Protein AF-A0A932GGL1-F1 (afdb_monomer_lite)

Sequence (163 aa):
GKYHYDGHRNCK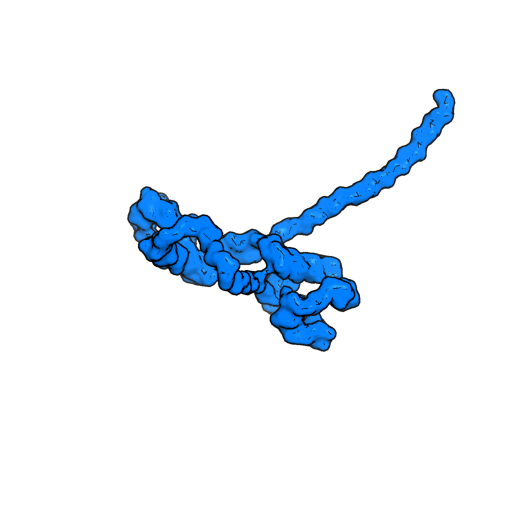VVWSPQETKRHQAICPVCGRRITVGVMHRVDDLADREVGYRPARAIPARHLVPLEEILADALEAGPGTKTVDREYQRLTSLLGPELQILLDIDEAELKKVAPQKIWQRILQVRREEVEVAPGYDGVYGKISLSPFKTEPQPQALAGQLDLL

Structure (mmCIF, N/CA/C/O backbone):
data_AF-A0A932GGL1-F1
#
_entry.id   AF-A0A932GGL1-F1
#
loop_
_atom_site.group_PDB
_atom_site.id
_atom_site.type_symbol
_atom_site.label_atom_id
_atom_site.label_alt_id
_atom_site.label_comp_id
_atom_site.label_asym_id
_atom_site.label_entity_id
_atom_site.label_seq_id
_atom_site.pdbx_PDB_ins_code
_atom_site.Cartn_x
_atom_site.Cartn_y
_atom_site.Cartn_z
_atom_site.occupancy
_atom_site.B_iso_or_equiv
_atom_site.auth_seq_id
_atom_site.auth_comp_id
_atom_site.auth_asym_id
_atom_site.auth_atom_id
_atom_site.pdbx_PDB_model_num
ATOM 1 N N . GLY A 1 1 ? -0.271 -1.100 -7.714 1.00 85.50 1 GLY A N 1
ATOM 2 C CA . GLY A 1 1 ? -0.995 -1.810 -8.799 1.00 85.50 1 GLY A CA 1
ATOM 3 C C . GLY A 1 1 ? -0.254 -3.074 -9.220 1.00 85.50 1 GLY A C 1
ATOM 4 O O . GLY A 1 1 ? 0.908 -3.196 -8.865 1.00 85.50 1 GLY A O 1
ATOM 5 N N . LYS A 1 2 ? -0.905 -3.994 -9.955 1.00 91.69 2 LYS A N 1
ATOM 6 C CA . LYS A 1 2 ? -0.343 -5.310 -10.360 1.00 91.69 2 LYS A CA 1
ATOM 7 C C . LYS A 1 2 ? 0.769 -5.266 -11.417 1.00 91.69 2 LYS A C 1
ATOM 9 O O . LYS A 1 2 ? 1.525 -6.215 -11.550 1.00 91.69 2 LYS A O 1
ATOM 14 N N . TYR A 1 3 ? 0.817 -4.197 -12.202 1.00 95.25 3 TYR A N 1
ATOM 15 C CA . TYR A 1 3 ? 1.772 -4.008 -13.297 1.00 95.25 3 TYR A CA 1
ATOM 16 C C . TYR A 1 3 ? 2.439 -2.642 -13.145 1.00 95.25 3 TYR A C 1
ATOM 18 O O . TYR A 1 3 ? 2.468 -1.858 -14.084 1.00 95.25 3 TYR A O 1
ATOM 26 N N . HIS A 1 4 ? 2.843 -2.280 -11.925 1.00 95.62 4 HIS A N 1
ATOM 27 C CA . HIS A 1 4 ? 3.451 -0.974 -11.697 1.00 95.62 4 HIS A CA 1
ATOM 28 C C . HIS A 1 4 ? 4.886 -0.965 -12.224 1.00 95.62 4 HIS A C 1
ATOM 30 O O . HIS A 1 4 ? 5.203 -0.154 -13.088 1.00 95.62 4 HIS A O 1
ATOM 36 N N . TYR A 1 5 ? 5.704 -1.896 -11.736 1.00 96.81 5 TYR A N 1
ATOM 37 C CA . TYR A 1 5 ? 7.083 -2.102 -12.171 1.00 96.81 5 TYR A CA 1
ATOM 38 C C . TYR A 1 5 ? 7.172 -3.230 -13.192 1.00 96.81 5 TYR A C 1
ATOM 40 O O . TYR A 1 5 ? 6.230 -4.015 -13.365 1.00 96.81 5 TYR A O 1
ATOM 48 N N . ASP A 1 6 ? 8.325 -3.302 -13.846 1.00 97.25 6 ASP A N 1
ATOM 49 C CA . ASP A 1 6 ? 8.656 -4.408 -14.725 1.00 97.25 6 ASP A CA 1
ATOM 50 C C . ASP A 1 6 ? 8.947 -5.643 -13.887 1.00 97.25 6 ASP A C 1
ATOM 52 O O . ASP A 1 6 ? 9.517 -5.564 -12.794 1.00 97.25 6 ASP A O 1
ATOM 56 N N . GLY A 1 7 ? 8.594 -6.813 -14.399 1.00 96.06 7 GLY A N 1
ATOM 57 C CA . GLY A 1 7 ? 9.032 -8.021 -13.732 1.00 96.06 7 GLY A CA 1
ATOM 58 C C . GLY A 1 7 ? 8.636 -9.320 -14.396 1.00 96.06 7 GLY A C 1
ATOM 59 O O . GLY A 1 7 ? 8.029 -9.368 -15.464 1.00 96.06 7 GLY A O 1
ATOM 60 N N . HIS A 1 8 ? 9.033 -10.397 -13.733 1.00 96.56 8 HIS A N 1
ATOM 61 C CA . HIS A 1 8 ? 8.730 -11.757 -14.136 1.00 96.56 8 HIS A CA 1
ATOM 62 C C . HIS A 1 8 ? 8.332 -12.562 -12.901 1.00 96.56 8 HIS A C 1
ATOM 64 O O . HIS A 1 8 ? 9.181 -12.988 -12.111 1.00 96.56 8 HIS A O 1
ATOM 70 N N . ARG A 1 9 ? 7.022 -12.767 -12.728 1.00 96.06 9 ARG A N 1
ATOM 71 C CA . ARG A 1 9 ? 6.399 -13.356 -11.531 1.00 96.06 9 ARG A CA 1
ATOM 72 C C . ARG A 1 9 ? 6.975 -14.717 -11.170 1.00 96.06 9 ARG A C 1
ATOM 74 O O . ARG A 1 9 ? 7.209 -14.997 -9.999 1.00 96.06 9 ARG A O 1
ATOM 81 N N . ASN A 1 10 ? 7.246 -15.549 -12.175 1.00 95.81 10 ASN A N 1
ATOM 82 C CA . ASN A 1 10 ? 7.697 -16.925 -11.970 1.00 95.81 10 ASN A CA 1
ATOM 83 C C . ASN A 1 10 ? 9.131 -16.972 -11.431 1.00 95.81 10 ASN A C 1
ATOM 85 O O . ASN A 1 10 ? 9.472 -17.874 -10.674 1.00 95.81 10 ASN A O 1
ATOM 89 N N . CYS A 1 11 ? 9.953 -15.982 -11.788 1.00 96.25 11 CYS A N 1
ATOM 90 C CA . CYS A 1 11 ? 11.335 -15.861 -11.326 1.00 96.25 11 CYS A CA 1
ATOM 91 C C . CYS A 1 11 ? 11.504 -14.867 -10.172 1.00 96.25 11 CYS A C 1
ATOM 93 O O . CYS A 1 11 ? 12.624 -14.691 -9.704 1.00 96.25 11 CYS A O 1
ATOM 95 N N . LYS A 1 12 ? 10.420 -14.217 -9.725 1.00 94.88 12 LYS A N 1
ATOM 96 C CA . LYS A 1 12 ? 10.419 -13.179 -8.680 1.00 94.88 12 LYS A CA 1
ATOM 97 C C . LYS A 1 12 ? 11.387 -12.020 -8.961 1.00 94.88 12 LYS A C 1
ATOM 99 O O . LYS A 1 12 ? 11.944 -11.435 -8.038 1.00 94.88 12 LYS A O 1
ATOM 104 N N . VAL A 1 13 ? 11.586 -11.699 -10.238 1.00 95.50 13 VAL A N 1
ATOM 105 C CA . VAL A 1 13 ? 12.417 -10.565 -10.665 1.00 95.50 13 VAL A CA 1
ATOM 106 C C . VAL A 1 13 ? 11.529 -9.336 -10.769 1.00 95.50 13 VAL A C 1
ATOM 108 O O . VAL A 1 13 ? 10.497 -9.394 -11.438 1.00 95.50 13 VAL A O 1
ATOM 111 N N . VAL A 1 14 ? 11.944 -8.251 -10.122 1.00 96.25 14 VAL A N 1
ATOM 112 C CA . VAL A 1 14 ? 11.271 -6.949 -10.143 1.00 96.25 14 VAL A CA 1
ATOM 113 C C . VAL A 1 14 ? 12.311 -5.901 -10.464 1.00 96.25 14 VAL A C 1
ATOM 115 O O . VAL A 1 14 ? 13.329 -5.840 -9.778 1.00 96.25 14 VAL A O 1
ATOM 118 N N . TRP A 1 15 ? 12.053 -5.097 -11.485 1.00 96.44 15 TRP A N 1
ATOM 119 C CA . TRP A 1 15 ? 12.986 -4.097 -11.977 1.00 96.44 15 TRP A CA 1
ATOM 120 C C . TRP A 1 15 ? 12.295 -2.761 -12.208 1.00 96.44 15 TRP A C 1
ATOM 122 O O . TRP A 1 15 ? 11.137 -2.672 -12.626 1.00 96.44 15 TRP A O 1
ATOM 132 N N . SER A 1 16 ? 13.045 -1.704 -11.935 1.00 94.88 16 SER A N 1
ATOM 133 C CA . SER A 1 16 ? 12.772 -0.383 -12.473 1.00 94.88 16 SER A CA 1
ATOM 134 C C . SER A 1 16 ? 12.908 -0.390 -14.005 1.00 94.88 16 SER A C 1
ATOM 136 O O . SER A 1 16 ? 13.634 -1.221 -14.564 1.00 94.88 16 SER A O 1
ATOM 138 N N . PRO A 1 17 ? 12.289 0.575 -14.705 1.00 94.38 17 PRO A N 1
ATOM 139 C CA . PRO A 1 17 ? 12.432 0.703 -16.157 1.00 94.38 17 PRO A CA 1
ATOM 140 C C . PRO A 1 17 ? 13.889 0.762 -16.626 1.00 94.38 17 PRO A C 1
ATOM 142 O O . PRO A 1 17 ? 14.269 0.149 -17.625 1.00 94.38 17 PRO A O 1
ATOM 145 N N . GLN A 1 18 ? 14.729 1.465 -15.866 1.00 93.81 18 GLN A N 1
ATOM 146 C CA . GLN A 1 18 ? 16.149 1.626 -16.162 1.00 93.81 18 GLN A CA 1
ATOM 147 C C . GLN A 1 18 ? 16.911 0.303 -16.047 1.00 93.81 18 GLN A C 1
ATOM 149 O O . GLN A 1 18 ? 17.756 0.007 -16.891 1.00 93.81 18 GLN A O 1
ATOM 154 N N . GLU A 1 19 ? 16.605 -0.515 -15.038 1.00 95.44 19 GLU A N 1
ATOM 155 C CA . GLU A 1 19 ? 17.185 -1.854 -14.894 1.00 95.44 19 GLU A CA 1
ATOM 156 C C . GLU A 1 19 ? 16.766 -2.757 -16.054 1.00 95.44 19 GLU A C 1
ATOM 158 O O . GLU A 1 19 ? 17.621 -3.379 -16.685 1.00 95.44 19 GLU A O 1
ATOM 163 N N . THR A 1 20 ? 15.488 -2.751 -16.433 1.00 95.81 20 THR A N 1
ATOM 164 C CA . THR A 1 20 ? 15.007 -3.507 -17.597 1.00 95.81 20 THR A CA 1
ATOM 165 C C . THR A 1 20 ? 15.738 -3.114 -18.876 1.00 95.81 20 THR A C 1
ATOM 167 O O . THR A 1 20 ? 16.160 -3.994 -19.628 1.00 95.81 20 THR A O 1
ATOM 170 N N . LYS A 1 21 ? 15.962 -1.815 -19.111 1.00 94.12 21 LYS A N 1
ATOM 171 C CA . LYS A 1 21 ? 16.735 -1.318 -20.263 1.00 94.12 21 LYS A CA 1
ATOM 172 C C . LYS A 1 21 ? 18.190 -1.799 -20.223 1.00 94.12 21 LYS A C 1
ATOM 174 O O . LYS A 1 21 ? 18.691 -2.289 -21.234 1.00 94.12 21 LYS A O 1
ATOM 179 N N . ARG A 1 22 ? 18.847 -1.742 -19.057 1.00 95.88 22 ARG A N 1
ATOM 180 C CA . ARG A 1 22 ? 20.228 -2.239 -18.861 1.00 95.88 22 ARG A CA 1
ATOM 181 C C . ARG A 1 22 ? 20.359 -3.735 -19.140 1.00 95.88 22 ARG A C 1
ATOM 183 O O . ARG A 1 22 ? 21.359 -4.165 -19.701 1.00 95.88 22 ARG A O 1
ATOM 190 N N . HIS A 1 23 ? 19.339 -4.512 -18.794 1.00 94.12 23 HIS A N 1
ATOM 191 C CA . HIS A 1 23 ? 19.294 -5.958 -19.004 1.00 94.12 23 HIS A CA 1
ATOM 192 C C . HIS A 1 23 ? 18.597 -6.373 -20.312 1.00 94.12 23 HIS A C 1
ATOM 194 O O . HIS A 1 23 ? 18.260 -7.544 -20.484 1.00 94.12 23 HIS A O 1
ATOM 200 N N . GLN A 1 24 ? 18.363 -5.432 -21.239 1.00 94.81 24 GLN A N 1
ATOM 201 C CA . GLN A 1 24 ? 17.738 -5.679 -22.548 1.00 94.81 2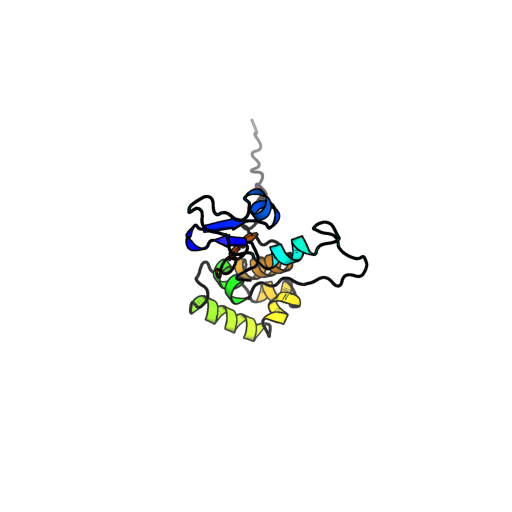4 GLN A CA 1
ATOM 202 C C . GLN A 1 24 ? 16.384 -6.412 -22.458 1.00 94.81 24 GLN A C 1
ATOM 204 O O . GLN A 1 24 ? 16.009 -7.180 -23.344 1.00 94.81 24 GLN A O 1
ATOM 209 N N . ALA A 1 25 ? 15.650 -6.183 -21.366 1.00 94.00 25 ALA A N 1
ATOM 210 C CA . ALA A 1 25 ? 14.397 -6.845 -21.019 1.00 94.00 25 ALA A CA 1
ATOM 211 C C . ALA A 1 25 ? 14.473 -8.383 -20.934 1.00 94.00 25 ALA A C 1
ATOM 213 O O . ALA A 1 25 ? 13.446 -9.052 -21.065 1.00 94.00 25 ALA A O 1
ATOM 214 N N . ILE A 1 26 ? 15.655 -8.958 -20.693 1.00 97.25 26 ILE A N 1
ATOM 215 C CA . ILE A 1 26 ? 15.852 -10.403 -20.539 1.00 97.25 26 ILE A CA 1
ATOM 216 C C . ILE A 1 26 ? 15.984 -10.767 -19.060 1.00 97.25 26 ILE A C 1
ATOM 218 O O . ILE A 1 26 ? 16.838 -10.256 -18.340 1.00 97.25 26 ILE A O 1
ATOM 222 N N . CYS A 1 27 ? 15.142 -11.692 -18.601 1.00 96.31 27 CYS A N 1
ATOM 223 C CA . CYS A 1 27 ? 15.180 -12.203 -17.239 1.00 96.31 27 CYS A CA 1
ATOM 224 C C . CYS A 1 27 ? 16.478 -13.000 -17.000 1.00 96.31 27 CYS A C 1
ATOM 226 O O . CYS A 1 27 ? 16.721 -13.975 -17.717 1.00 96.31 27 CYS A O 1
ATOM 228 N N . PRO A 1 28 ? 17.263 -12.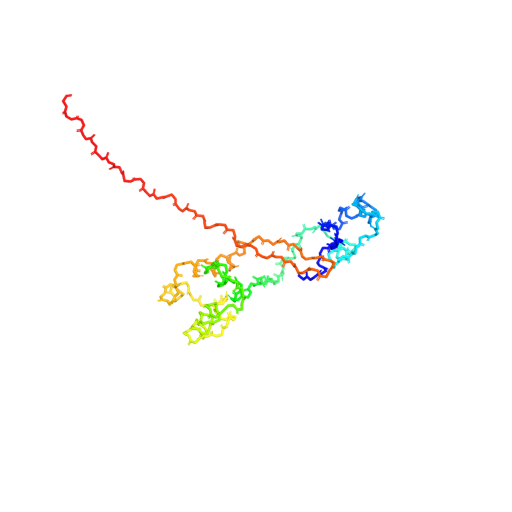690 -15.952 1.00 95.44 28 PRO A N 1
ATOM 229 C CA . PRO A 1 28 ? 18.561 -13.323 -15.716 1.00 95.44 28 PRO A CA 1
ATOM 230 C C . PRO A 1 28 ? 18.428 -14.763 -15.205 1.00 95.44 28 PRO A C 1
ATOM 232 O O . PRO A 1 28 ? 19.383 -15.526 -15.254 1.00 95.44 28 PRO A O 1
ATOM 235 N N . VAL A 1 29 ? 17.242 -15.143 -14.717 1.00 97.00 29 VAL A N 1
ATOM 236 C CA . VAL A 1 29 ? 16.978 -16.472 -14.146 1.00 97.00 29 VAL A CA 1
ATOM 237 C C . VAL A 1 29 ? 16.593 -17.491 -15.220 1.00 97.00 29 VAL A C 1
ATOM 239 O O . VAL A 1 29 ? 16.949 -18.658 -15.114 1.00 97.00 29 VAL A O 1
ATOM 242 N N . CYS A 1 30 ? 15.841 -17.081 -16.247 1.00 96.75 30 CYS A N 1
ATOM 243 C CA . CYS A 1 30 ? 15.260 -18.017 -17.222 1.00 96.75 30 CYS A CA 1
ATOM 244 C C . CYS A 1 30 ? 15.458 -17.633 -18.695 1.00 96.75 30 CYS A C 1
ATOM 246 O O . CYS A 1 30 ? 14.994 -18.362 -19.570 1.00 96.75 30 CYS A O 1
ATOM 248 N N . GLY A 1 31 ? 16.062 -16.477 -18.989 1.00 95.88 31 GLY A N 1
ATOM 249 C CA . GLY A 1 31 ? 16.305 -15.993 -20.352 1.00 95.88 31 GLY A CA 1
ATOM 250 C C . GLY A 1 31 ? 15.064 -15.522 -21.121 1.00 95.88 31 GLY A C 1
ATOM 251 O O . GLY A 1 31 ? 15.180 -15.086 -22.263 1.00 95.88 31 GLY A O 1
ATOM 252 N N . ARG A 1 32 ? 13.864 -15.591 -20.531 1.00 96.31 32 AR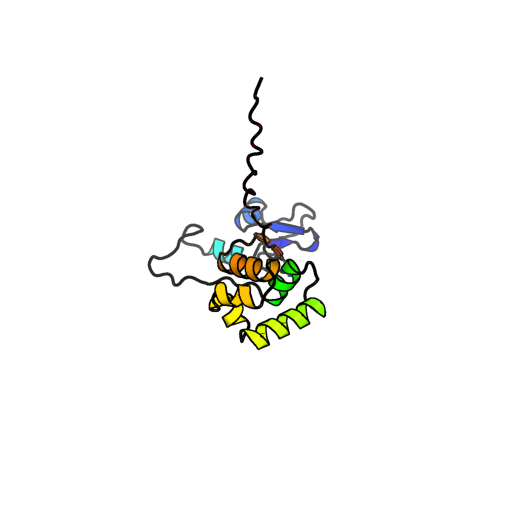G A N 1
ATOM 253 C CA . ARG A 1 32 ? 12.632 -15.082 -21.156 1.00 96.31 32 ARG A CA 1
ATOM 254 C C . ARG A 1 32 ? 12.532 -13.567 -21.023 1.00 96.31 32 ARG A C 1
ATOM 256 O O . ARG A 1 32 ? 13.141 -12.974 -20.133 1.00 96.31 32 ARG A O 1
ATOM 263 N N . ARG A 1 33 ? 11.724 -12.950 -21.887 1.00 96.38 33 ARG A N 1
ATOM 264 C CA . ARG A 1 33 ? 11.430 -11.518 -21.794 1.00 96.38 33 ARG A CA 1
ATOM 265 C C . ARG A 1 33 ? 10.660 -11.188 -20.518 1.00 96.38 33 ARG A C 1
ATOM 267 O O . ARG A 1 33 ? 9.803 -11.959 -20.092 1.00 96.38 33 ARG A O 1
ATOM 274 N N . ILE A 1 34 ? 10.970 -10.034 -19.945 1.00 96.31 34 ILE A N 1
ATOM 275 C CA . ILE A 1 34 ? 10.267 -9.460 -18.799 1.00 96.31 34 ILE A CA 1
ATOM 276 C C . ILE A 1 34 ? 8.979 -8.768 -19.247 1.00 96.31 34 ILE A C 1
ATOM 278 O O . ILE A 1 34 ? 8.929 -8.153 -20.313 1.00 96.31 34 ILE A O 1
ATOM 282 N N . THR A 1 35 ? 7.943 -8.857 -18.414 1.00 96.31 35 THR A N 1
ATOM 283 C CA . THR A 1 35 ? 6.707 -8.096 -18.592 1.00 96.31 35 THR A CA 1
ATOM 284 C C . THR A 1 35 ? 6.967 -6.645 -18.205 1.00 96.31 35 THR A C 1
ATOM 286 O O . THR A 1 35 ? 7.315 -6.366 -17.057 1.00 96.31 35 THR A O 1
ATOM 289 N N . VAL A 1 36 ? 6.784 -5.726 -19.154 1.00 95.94 36 VAL A N 1
ATOM 290 C CA . VAL A 1 36 ? 6.905 -4.284 -18.902 1.00 95.94 36 VAL A CA 1
ATOM 291 C C . VAL A 1 36 ? 5.675 -3.753 -18.161 1.00 95.94 36 VAL A C 1
ATOM 293 O O . VAL A 1 36 ? 4.535 -4.091 -18.486 1.00 95.94 36 VAL A O 1
ATOM 296 N N . GLY A 1 37 ? 5.912 -2.942 -17.138 1.00 95.94 37 GLY A N 1
ATOM 297 C CA . GLY A 1 37 ? 4.907 -2.301 -16.307 1.00 95.94 37 GLY A CA 1
ATOM 298 C C . GLY A 1 37 ? 4.566 -0.883 -16.766 1.00 95.94 37 GLY A C 1
ATOM 299 O O . GLY A 1 37 ? 5.165 -0.309 -17.675 1.00 95.94 37 GLY A O 1
ATOM 300 N N . VAL A 1 38 ? 3.595 -0.282 -16.084 1.00 96.75 38 VAL A N 1
ATOM 301 C CA . VAL A 1 38 ? 3.134 1.092 -16.322 1.00 96.75 38 VAL A CA 1
ATOM 302 C C . VAL A 1 38 ? 4.272 2.094 -16.141 1.00 96.75 38 VAL A C 1
ATOM 304 O O . VAL A 1 38 ? 4.389 3.022 -16.938 1.00 96.75 38 VAL A O 1
ATOM 307 N N . MET A 1 39 ? 5.137 1.897 -15.139 1.00 95.12 39 MET A N 1
ATOM 308 C CA . MET A 1 39 ? 6.258 2.802 -14.884 1.00 95.12 39 MET A CA 1
ATOM 309 C C . MET A 1 39 ? 7.253 2.830 -16.052 1.00 95.12 39 MET A C 1
ATOM 311 O O . MET A 1 39 ? 7.843 3.873 -16.305 1.00 95.12 39 MET A O 1
ATOM 315 N N . HIS A 1 40 ? 7.385 1.741 -16.821 1.00 95.88 40 HIS A N 1
ATOM 316 C CA . HIS A 1 40 ? 8.228 1.718 -18.021 1.00 95.88 40 HIS A CA 1
ATOM 317 C C . HIS A 1 40 ? 7.715 2.671 -19.085 1.00 95.88 40 HIS A C 1
ATOM 319 O O . HIS A 1 40 ? 8.471 3.450 -19.655 1.00 95.88 40 HIS A O 1
ATOM 325 N N . ARG A 1 41 ? 6.398 2.660 -19.306 1.00 94.94 41 ARG A N 1
ATOM 326 C CA . ARG A 1 41 ? 5.779 3.561 -20.271 1.00 94.94 41 ARG A CA 1
ATOM 327 C C . ARG A 1 41 ? 5.874 5.020 -19.831 1.00 94.94 41 ARG A C 1
ATOM 329 O O . ARG A 1 41 ? 6.012 5.888 -20.684 1.00 94.94 41 ARG A O 1
ATOM 336 N N . VAL A 1 42 ? 5.790 5.285 -18.526 1.00 94.38 42 VAL A N 1
ATOM 337 C CA . VAL A 1 42 ? 6.014 6.627 -17.972 1.00 94.38 42 VAL A CA 1
ATOM 338 C C . VAL A 1 42 ? 7.457 7.066 -18.216 1.00 94.38 42 VAL A C 1
ATOM 340 O O . VAL A 1 42 ? 7.660 8.161 -18.718 1.00 94.38 42 VAL A O 1
ATOM 343 N N . ASP A 1 43 ? 8.435 6.207 -17.924 1.00 94.69 43 ASP A N 1
ATOM 344 C CA . ASP A 1 43 ? 9.863 6.480 -18.135 1.00 94.69 43 ASP A CA 1
ATOM 345 C C . ASP A 1 43 ? 10.196 6.741 -19.615 1.00 94.69 43 ASP A C 1
ATOM 347 O O . ASP A 1 43 ? 10.914 7.683 -19.922 1.00 94.69 43 ASP A O 1
ATOM 351 N N . ASP A 1 44 ? 9.608 5.984 -20.547 1.00 94.56 44 ASP A N 1
ATOM 352 C CA . ASP A 1 44 ? 9.783 6.196 -21.993 1.00 94.56 44 ASP A CA 1
ATOM 353 C C . ASP A 1 44 ? 9.230 7.533 -22.504 1.00 94.56 44 ASP A C 1
ATOM 355 O O . ASP A 1 44 ? 9.690 8.041 -23.525 1.00 94.56 44 ASP A O 1
ATOM 359 N N . LEU A 1 45 ? 8.197 8.064 -21.848 1.00 95.94 45 LEU A N 1
ATOM 360 C CA . LEU A 1 45 ? 7.515 9.297 -22.252 1.00 95.94 45 LEU A CA 1
ATOM 361 C C . LEU A 1 45 ? 7.958 10.519 -21.445 1.00 95.94 45 LEU A C 1
ATOM 363 O O . LEU A 1 45 ? 7.572 11.636 -21.788 1.00 95.94 45 LEU A O 1
ATOM 367 N N . ALA A 1 46 ? 8.705 10.317 -20.362 1.00 93.69 46 ALA A N 1
ATOM 368 C CA . ALA A 1 46 ? 9.102 11.384 -19.467 1.00 93.69 46 ALA A CA 1
ATOM 369 C C . ALA A 1 46 ? 10.058 12.354 -20.176 1.00 93.69 46 ALA A C 1
ATOM 371 O O . ALA A 1 46 ? 11.123 11.986 -20.661 1.00 93.69 46 ALA A O 1
ATOM 372 N N . ASP A 1 47 ? 9.677 13.624 -20.182 1.00 95.25 47 ASP A N 1
ATOM 373 C CA . ASP A 1 47 ? 10.460 14.770 -20.650 1.00 95.25 47 ASP A CA 1
ATOM 374 C C . ASP A 1 47 ? 11.149 15.514 -19.488 1.00 95.25 47 ASP A C 1
ATOM 376 O O . ASP A 1 47 ? 11.755 16.568 -19.678 1.00 95.25 47 ASP A O 1
ATOM 380 N N . ARG A 1 48 ? 11.016 14.994 -18.263 1.00 92.62 48 ARG A N 1
ATOM 381 C CA . ARG A 1 48 ? 11.484 15.599 -17.012 1.00 92.62 48 ARG A CA 1
ATOM 382 C C . ARG A 1 48 ? 12.069 14.531 -16.100 1.00 92.62 48 ARG A C 1
ATOM 384 O O . ARG A 1 48 ? 11.680 13.367 -16.166 1.00 92.62 48 ARG A O 1
ATOM 391 N N . GLU A 1 49 ? 12.971 14.946 -15.220 1.00 89.62 49 GLU A N 1
ATOM 392 C CA . GLU A 1 49 ? 13.590 14.042 -14.255 1.00 89.62 49 GLU A CA 1
ATOM 393 C C . GLU A 1 49 ? 12.585 13.494 -13.233 1.00 89.62 49 GLU A C 1
ATOM 395 O O . GLU A 1 49 ? 11.578 14.127 -12.886 1.00 89.62 49 GLU A O 1
ATOM 400 N N . VAL A 1 50 ? 12.894 12.304 -12.716 1.00 87.00 50 VAL A N 1
ATOM 401 C CA . VAL A 1 50 ? 12.125 11.666 -11.646 1.00 87.00 50 VAL A CA 1
ATOM 402 C C . VAL A 1 50 ? 12.081 12.594 -10.432 1.00 87.00 50 VAL A C 1
ATOM 404 O O . VAL A 1 50 ? 13.105 13.066 -9.952 1.00 87.00 50 VAL A O 1
ATOM 407 N N . GLY A 1 51 ? 10.874 12.841 -9.925 1.00 87.94 51 GLY A N 1
ATOM 408 C CA . GLY A 1 51 ? 10.652 13.713 -8.772 1.00 87.94 51 GLY A CA 1
ATOM 409 C C . GLY A 1 51 ? 10.337 15.168 -9.121 1.00 87.94 51 GLY A C 1
ATOM 410 O O . GLY A 1 51 ? 9.966 15.923 -8.221 1.00 87.94 51 GLY A O 1
ATOM 411 N N . TYR A 1 52 ? 10.389 15.566 -10.398 1.00 92.19 52 TYR A N 1
ATOM 412 C CA . TYR A 1 52 ? 9.927 16.892 -10.806 1.00 92.19 52 TYR A CA 1
ATOM 413 C C . TYR A 1 52 ? 8.458 17.114 -10.410 1.00 92.19 52 TYR A C 1
ATOM 415 O O . TYR A 1 52 ? 7.573 16.328 -10.758 1.00 92.19 52 TYR A O 1
ATOM 423 N N . ARG A 1 53 ? 8.182 18.223 -9.714 1.00 90.44 53 ARG A N 1
ATOM 424 C CA . ARG A 1 53 ? 6.827 18.648 -9.341 1.00 90.44 53 ARG A CA 1
ATOM 425 C C . ARG A 1 53 ? 6.576 20.088 -9.804 1.00 90.44 53 ARG A C 1
ATOM 427 O O . ARG A 1 53 ? 7.317 20.984 -9.403 1.00 90.44 53 ARG A O 1
ATOM 434 N N . PRO A 1 54 ? 5.531 20.341 -10.616 1.00 91.75 54 PRO A N 1
ATOM 435 C CA . PRO A 1 54 ? 5.124 21.698 -10.971 1.00 91.75 54 PRO A CA 1
ATOM 436 C C . PRO A 1 54 ? 4.778 22.544 -9.738 1.00 91.75 54 PRO A C 1
ATOM 438 O O . PRO A 1 54 ? 4.191 22.040 -8.783 1.00 91.75 54 PRO A O 1
ATOM 441 N N . ALA A 1 55 ? 5.030 23.856 -9.797 1.00 93.06 55 ALA A N 1
ATOM 442 C CA . ALA A 1 55 ? 4.788 24.777 -8.676 1.00 93.06 55 ALA A CA 1
ATOM 443 C C . ALA A 1 55 ? 3.325 24.829 -8.187 1.00 93.06 55 ALA A C 1
ATOM 445 O O . ALA A 1 55 ? 3.069 25.163 -7.036 1.00 93.06 55 ALA A O 1
ATOM 446 N N . ARG A 1 56 ? 2.358 24.510 -9.058 1.00 93.81 56 ARG A N 1
ATOM 447 C CA . ARG A 1 56 ? 0.916 24.489 -8.743 1.00 93.81 56 ARG A CA 1
ATOM 448 C C . ARG A 1 56 ? 0.330 23.075 -8.731 1.00 93.81 56 ARG A C 1
ATOM 450 O O . ARG A 1 56 ? -0.866 22.905 -8.955 1.00 93.81 56 ARG A O 1
ATOM 457 N N . ALA A 1 57 ? 1.165 22.055 -8.541 1.00 93.06 57 ALA A N 1
ATOM 458 C CA . ALA A 1 57 ? 0.689 20.683 -8.454 1.00 93.06 57 ALA A CA 1
ATOM 459 C C . ALA A 1 57 ? -0.208 20.510 -7.221 1.00 93.06 57 ALA A C 1
ATOM 461 O O . ALA A 1 57 ? 0.191 20.834 -6.103 1.00 93.06 57 ALA A O 1
ATOM 462 N N . ILE A 1 58 ? -1.410 19.975 -7.428 1.00 93.00 58 ILE A N 1
ATOM 463 C CA . ILE A 1 58 ? -2.281 19.552 -6.332 1.00 93.00 58 ILE A CA 1
ATOM 464 C C . ILE A 1 58 ? -1.702 18.239 -5.782 1.00 93.00 58 ILE A C 1
ATOM 466 O O . ILE A 1 58 ? -1.543 17.293 -6.561 1.00 93.00 58 ILE A O 1
ATOM 470 N N . PRO A 1 59 ? -1.355 18.151 -4.484 1.00 88.31 59 PRO A N 1
ATOM 471 C CA . PRO A 1 59 ? -0.800 16.928 -3.922 1.00 88.31 59 PRO A CA 1
ATOM 472 C C . PRO A 1 59 ? -1.797 15.772 -4.008 1.00 88.31 59 PRO A C 1
ATOM 474 O O . PRO A 1 59 ? -2.949 15.905 -3.596 1.00 88.31 59 PRO A O 1
ATOM 477 N N . ALA A 1 60 ? -1.335 14.621 -4.493 1.00 89.69 60 ALA A N 1
ATOM 478 C CA . ALA A 1 60 ? -2.063 13.373 -4.321 1.00 89.69 60 ALA A CA 1
ATOM 479 C C . ALA A 1 60 ? -1.946 12.904 -2.862 1.00 89.69 60 ALA A C 1
ATOM 481 O O . ALA A 1 60 ? -0.932 13.147 -2.206 1.00 89.69 60 ALA A O 1
ATOM 482 N N . ARG A 1 61 ? -2.983 12.232 -2.360 1.00 88.12 61 ARG A N 1
ATOM 483 C CA . ARG A 1 61 ? -2.955 11.527 -1.075 1.00 88.12 61 ARG A CA 1
ATOM 484 C C . ARG A 1 61 ? -2.853 10.034 -1.348 1.00 88.12 61 ARG A C 1
ATOM 486 O O . ARG A 1 61 ? -3.704 9.485 -2.047 1.00 88.12 61 ARG A O 1
ATOM 493 N N . HIS A 1 62 ? -1.833 9.386 -0.798 1.00 88.81 62 HIS A N 1
ATOM 494 C CA . HIS A 1 62 ? -1.689 7.937 -0.867 1.00 88.81 62 HIS A CA 1
ATOM 495 C C . HIS A 1 62 ? -2.305 7.317 0.382 1.00 88.81 62 HIS A C 1
ATOM 497 O O . HIS A 1 62 ? -1.889 7.617 1.497 1.00 88.81 62 HIS A O 1
ATOM 503 N N . LEU A 1 63 ? -3.315 6.473 0.190 1.00 90.94 63 LEU A N 1
ATOM 504 C CA . LEU A 1 63 ? -4.014 5.805 1.280 1.00 90.94 63 LEU A CA 1
ATOM 505 C C . LEU A 1 63 ? -3.775 4.301 1.235 1.00 90.94 63 LEU A C 1
ATOM 507 O O . LEU A 1 63 ? -3.627 3.703 0.167 1.00 90.94 63 LEU A O 1
ATOM 511 N N . VAL A 1 64 ? -3.779 3.710 2.422 1.00 91.69 64 VAL A N 1
ATOM 512 C CA . VAL A 1 64 ? -3.805 2.267 2.647 1.00 91.69 64 VAL A CA 1
ATOM 513 C C . VAL A 1 64 ? -5.197 1.941 3.189 1.00 91.69 64 VAL A C 1
ATOM 515 O O . VAL A 1 64 ? -5.649 2.676 4.070 1.00 91.69 64 VAL A O 1
ATOM 518 N N . PRO A 1 65 ? -5.885 0.897 2.689 1.00 92.88 65 PRO A N 1
ATOM 519 C CA . PRO A 1 65 ? -7.186 0.509 3.222 1.00 92.88 65 PRO A CA 1
ATOM 520 C C . PRO A 1 65 ? -7.127 0.315 4.736 1.00 92.88 65 PRO A C 1
ATOM 522 O O . PRO A 1 65 ? -6.176 -0.280 5.247 1.00 92.88 65 PRO A O 1
ATOM 525 N N . LEU A 1 66 ? -8.144 0.781 5.458 1.00 95.25 66 LEU A N 1
ATOM 526 C CA . LEU A 1 66 ? -8.194 0.668 6.917 1.00 95.25 66 LEU A CA 1
ATOM 527 C C . LEU A 1 66 ? -8.099 -0.797 7.363 1.00 95.25 66 LEU A C 1
ATOM 529 O O . LEU A 1 66 ? -7.455 -1.081 8.365 1.00 95.25 66 LEU A O 1
ATOM 533 N N . GLU A 1 67 ? -8.657 -1.730 6.593 1.00 94.56 67 GLU A N 1
ATOM 534 C CA . GLU A 1 67 ? -8.521 -3.169 6.838 1.00 94.56 67 GLU A CA 1
ATOM 535 C C . GLU A 1 67 ? -7.053 -3.633 6.895 1.00 94.56 67 GLU A C 1
ATOM 537 O O . GLU A 1 67 ? -6.680 -4.360 7.811 1.00 94.56 67 GLU A O 1
ATOM 542 N N . GLU A 1 68 ? -6.205 -3.176 5.970 1.00 92.38 68 GLU A N 1
ATOM 543 C CA . GLU A 1 68 ? -4.776 -3.525 5.926 1.00 92.38 68 GLU A CA 1
ATOM 544 C C . GLU A 1 68 ? -4.013 -2.895 7.102 1.00 92.38 68 GLU A C 1
ATOM 546 O O . GLU A 1 68 ? -3.149 -3.523 7.713 1.00 92.38 68 GLU A O 1
ATOM 551 N N . ILE A 1 69 ? -4.374 -1.661 7.474 1.00 94.12 69 ILE A N 1
ATOM 552 C CA . ILE A 1 69 ? -3.809 -0.968 8.642 1.00 94.12 69 ILE A CA 1
ATOM 553 C C . ILE A 1 69 ? -4.146 -1.723 9.931 1.00 94.12 69 ILE A C 1
ATOM 555 O O . ILE A 1 69 ? -3.293 -1.891 10.803 1.00 94.12 69 ILE A O 1
ATOM 559 N N . LEU A 1 70 ? -5.394 -2.176 10.059 1.00 95.00 70 LEU A N 1
ATOM 560 C CA . LEU A 1 70 ? -5.866 -2.941 11.208 1.00 95.00 70 LEU A CA 1
ATOM 561 C C . LEU A 1 70 ? -5.247 -4.335 11.254 1.00 95.00 70 LEU A C 1
ATOM 563 O O . LEU A 1 70 ? -4.868 -4.780 12.333 1.00 95.00 70 LEU A O 1
ATOM 567 N N . ALA A 1 71 ? -5.119 -5.004 10.110 1.00 93.31 71 ALA A N 1
ATOM 568 C CA . ALA A 1 71 ? -4.446 -6.292 9.995 1.00 93.31 71 ALA A CA 1
ATOM 569 C C . ALA A 1 71 ? -3.006 -6.213 10.524 1.00 93.31 71 ALA A C 1
ATOM 571 O O . ALA A 1 71 ? -2.628 -7.005 11.389 1.00 93.31 71 ALA A O 1
ATOM 572 N N . ASP A 1 72 ? -2.242 -5.200 10.107 1.00 91.81 72 ASP A N 1
ATOM 573 C CA . ASP A 1 72 ? -0.888 -4.972 10.621 1.00 91.81 72 ASP A CA 1
ATOM 574 C C . ASP A 1 72 ? -0.885 -4.625 12.120 1.00 91.81 72 ASP A C 1
ATOM 576 O O . ASP A 1 72 ? -0.171 -5.251 12.903 1.00 91.81 72 ASP A O 1
ATOM 580 N N . ALA A 1 73 ? -1.727 -3.682 12.556 1.00 92.75 73 ALA A N 1
ATOM 581 C CA . ALA A 1 73 ? -1.772 -3.240 13.952 1.00 92.75 73 ALA A CA 1
ATOM 582 C C . ALA A 1 73 ? -2.183 -4.350 14.937 1.00 92.75 73 ALA A C 1
ATOM 584 O O . ALA A 1 73 ? -1.772 -4.329 16.102 1.00 92.75 73 ALA A O 1
ATOM 585 N N . LEU A 1 74 ? -3.020 -5.286 14.488 1.00 93.00 74 LEU A N 1
ATOM 586 C CA . LEU A 1 74 ? -3.532 -6.411 15.271 1.00 93.00 74 LEU A CA 1
ATOM 587 C C . LEU A 1 74 ? -2.722 -7.697 15.073 1.00 93.00 74 LEU A C 1
ATOM 589 O O . LEU A 1 74 ? -3.067 -8.705 15.687 1.00 93.00 74 LEU A O 1
ATOM 593 N N . GLU A 1 75 ? -1.677 -7.669 14.240 1.00 91.81 75 GLU A N 1
ATOM 594 C CA . GLU A 1 75 ? -0.854 -8.836 13.892 1.00 91.81 75 GLU A CA 1
ATOM 595 C C . GLU A 1 75 ? -1.717 -10.014 13.389 1.00 91.81 75 GLU A C 1
ATOM 597 O O . GLU A 1 75 ? -1.497 -11.183 13.712 1.00 91.81 75 GLU A O 1
ATOM 602 N N . ALA A 1 76 ? -2.743 -9.689 12.599 1.00 92.31 76 ALA A N 1
ATOM 603 C CA . ALA A 1 76 ? -3.728 -10.616 12.058 1.00 92.31 76 ALA A CA 1
ATOM 604 C C . ALA A 1 76 ? -3.804 -10.499 10.529 1.00 92.31 76 ALA A C 1
ATOM 606 O O . ALA A 1 76 ? -3.382 -9.511 9.939 1.00 92.31 76 ALA A O 1
ATOM 607 N N . GLY A 1 77 ? -4.356 -11.512 9.860 1.00 87.00 77 GLY A N 1
ATOM 608 C CA . GLY A 1 77 ? -4.591 -11.424 8.417 1.00 87.00 77 GLY A CA 1
ATOM 609 C C . GLY A 1 77 ? -5.731 -10.448 8.075 1.00 87.00 77 GLY A C 1
ATOM 610 O O . GLY A 1 77 ? -6.709 -10.383 8.837 1.00 87.00 77 GLY A O 1
ATOM 611 N N . PRO A 1 78 ? -5.667 -9.751 6.922 1.00 86.94 78 PRO A N 1
ATOM 612 C CA . PRO A 1 78 ? -6.843 -9.079 6.372 1.00 86.94 78 PRO A CA 1
ATOM 613 C C . PRO A 1 78 ? -7.964 -10.111 6.146 1.00 86.94 78 PRO A C 1
ATOM 615 O O . PRO A 1 78 ? -7.701 -11.294 5.905 1.00 86.94 78 PRO A O 1
ATOM 618 N N . GLY A 1 79 ? -9.220 -9.702 6.308 1.00 88.75 79 GLY A N 1
ATOM 619 C CA . GLY A 1 79 ? -10.399 -10.567 6.220 1.00 88.75 79 GLY A CA 1
ATOM 620 C C . GLY A 1 79 ? -10.645 -11.475 7.430 1.00 88.75 79 GLY A C 1
ATOM 621 O O . GLY A 1 79 ? -11.592 -12.265 7.430 1.00 88.75 79 GLY A O 1
ATOM 622 N N . THR A 1 80 ? -9.821 -11.408 8.482 1.00 95.81 80 THR A N 1
ATOM 623 C CA . THR A 1 80 ? -10.112 -12.138 9.724 1.00 95.81 80 THR A CA 1
ATOM 624 C C . THR A 1 80 ? -11.281 -11.499 10.473 1.00 95.81 80 THR A C 1
ATOM 626 O O . THR A 1 80 ? -11.444 -10.282 10.476 1.00 95.81 80 THR A O 1
ATOM 629 N N . LYS A 1 81 ? -12.066 -12.308 11.203 1.00 96.75 81 LYS A N 1
ATOM 630 C CA . LYS A 1 81 ? -13.179 -11.805 12.037 1.00 96.75 81 LYS A CA 1
ATOM 631 C C . LYS A 1 81 ? -12.738 -10.745 13.050 1.00 96.75 81 LYS A C 1
ATOM 633 O O . LYS A 1 81 ? -13.529 -9.888 13.424 1.00 96.75 81 LYS A O 1
ATOM 638 N N . THR A 1 82 ? -11.495 -10.829 13.526 1.00 96.06 82 THR A N 1
ATOM 639 C CA . THR A 1 82 ? -10.926 -9.851 14.458 1.00 96.06 82 THR A CA 1
ATOM 640 C C . THR A 1 82 ? -10.762 -8.490 13.789 1.00 96.06 82 THR A C 1
ATOM 642 O O . THR A 1 82 ? -11.191 -7.493 14.366 1.00 96.06 82 THR A O 1
ATOM 645 N N . VAL A 1 83 ? -10.189 -8.461 12.581 1.00 96.75 83 VAL A N 1
ATOM 646 C CA . VAL A 1 83 ? -10.002 -7.237 11.794 1.00 96.75 83 VAL A CA 1
ATOM 647 C C . VAL A 1 83 ? -11.347 -6.668 11.358 1.00 96.75 83 VAL A C 1
ATOM 649 O O . VAL A 1 83 ? -11.592 -5.491 11.586 1.00 96.75 83 VAL A O 1
ATOM 652 N N . ASP A 1 84 ? -12.245 -7.500 10.824 1.00 97.50 84 ASP A N 1
ATOM 653 C CA . ASP A 1 84 ? -13.577 -7.063 10.389 1.00 97.50 84 ASP A CA 1
ATOM 654 C C . ASP A 1 84 ? -14.378 -6.452 11.548 1.00 97.50 84 ASP A C 1
ATOM 656 O O . ASP A 1 84 ? -14.898 -5.345 11.441 1.00 97.50 84 ASP A O 1
ATOM 660 N N . ARG A 1 85 ? -14.390 -7.098 12.720 1.00 97.44 85 ARG A N 1
ATOM 661 C CA . ARG A 1 85 ? -15.062 -6.546 13.905 1.00 97.44 85 ARG A CA 1
ATOM 662 C C . ARG A 1 85 ? -14.501 -5.182 14.304 1.00 97.44 85 ARG A C 1
ATOM 664 O O . ARG A 1 85 ? -15.272 -4.300 14.674 1.00 97.44 85 ARG A O 1
ATOM 671 N N . GLU A 1 86 ? -13.182 -5.015 14.264 1.00 97.62 86 GLU A N 1
ATOM 672 C CA . GLU A 1 86 ? -12.551 -3.742 14.615 1.00 97.62 86 GLU A CA 1
ATOM 673 C C . GLU A 1 86 ? -12.807 -2.666 13.554 1.00 97.62 86 GLU A C 1
ATOM 675 O O . GLU A 1 86 ? -13.100 -1.524 13.904 1.00 97.62 86 GLU A O 1
ATOM 680 N N . TYR A 1 87 ? -12.795 -3.041 12.273 1.00 98.06 87 TYR A N 1
ATOM 681 C CA . TYR A 1 87 ? -13.172 -2.177 11.161 1.00 98.06 87 TYR A CA 1
ATOM 682 C C . TYR A 1 87 ? -14.594 -1.644 11.350 1.00 98.06 87 TYR A C 1
ATOM 684 O O . TYR A 1 87 ? -14.788 -0.431 11.400 1.00 98.06 87 TYR A O 1
ATOM 692 N N . GLN A 1 88 ? -15.571 -2.535 11.557 1.00 97.94 88 GLN A N 1
ATOM 693 C CA . GLN A 1 88 ? -16.972 -2.164 11.787 1.00 97.94 88 GLN A CA 1
ATOM 694 C C . GLN A 1 88 ? -17.141 -1.301 13.043 1.00 97.94 88 GLN A C 1
ATOM 696 O O . GLN A 1 88 ? -17.939 -0.362 13.060 1.00 97.94 88 GLN A O 1
ATOM 701 N N . ARG A 1 89 ? -16.384 -1.589 14.110 1.00 97.69 89 ARG A N 1
ATOM 702 C CA . ARG A 1 89 ? -16.421 -0.803 15.348 1.00 97.69 89 ARG A CA 1
ATOM 703 C C . ARG A 1 89 ? -15.942 0.626 15.112 1.00 97.69 89 ARG A C 1
ATOM 705 O O . ARG A 1 89 ? -16.604 1.562 15.555 1.00 97.69 89 ARG A O 1
ATOM 712 N N . LEU A 1 90 ? -14.810 0.803 14.432 1.00 97.50 90 LEU A N 1
ATOM 713 C CA . LEU A 1 90 ? -14.265 2.130 14.150 1.00 97.50 90 LEU A CA 1
ATOM 714 C C . LEU A 1 90 ? -15.166 2.912 13.198 1.00 97.50 90 LEU A C 1
ATOM 716 O O . LEU A 1 90 ? -15.446 4.074 13.479 1.00 97.50 90 LEU A O 1
ATOM 720 N N . THR A 1 91 ? -15.679 2.284 12.137 1.00 97.69 91 THR A N 1
ATOM 721 C CA . THR A 1 91 ? -16.571 2.969 11.190 1.00 97.69 91 THR A CA 1
ATOM 722 C C . THR A 1 91 ? -17.914 3.350 11.805 1.00 97.69 91 THR A C 1
ATOM 724 O O . THR A 1 91 ? -18.470 4.396 11.478 1.00 97.69 91 THR A O 1
ATOM 727 N N . SER A 1 92 ? -18.407 2.568 12.768 1.00 97.69 92 SER A N 1
ATOM 728 C CA . SER A 1 92 ? -19.617 2.910 13.527 1.00 97.69 92 SER A CA 1
ATOM 729 C C . SER A 1 92 ? -19.413 4.081 14.496 1.00 97.69 92 SER A C 1
ATOM 731 O O . SER A 1 92 ? -20.352 4.831 14.746 1.00 97.69 92 SER A O 1
ATOM 733 N N . LEU A 1 93 ? -18.212 4.235 15.068 1.00 96.81 93 LEU A N 1
ATOM 734 C CA . LEU A 1 93 ? -17.920 5.267 16.074 1.00 96.81 93 LEU A CA 1
ATOM 735 C C . LEU A 1 93 ? -17.422 6.584 15.471 1.00 96.81 93 LEU A C 1
ATOM 737 O O . LEU A 1 93 ? -17.722 7.645 16.007 1.00 96.81 93 LEU A O 1
ATOM 741 N N . LEU A 1 94 ? -16.633 6.510 14.399 1.00 96.44 94 LEU A N 1
ATOM 742 C CA . LEU A 1 94 ? -15.927 7.650 13.805 1.00 96.44 94 LEU A CA 1
ATOM 743 C C . LEU A 1 94 ? -16.451 8.028 12.412 1.00 96.44 94 LEU A C 1
ATOM 745 O O . LEU A 1 94 ? -16.054 9.058 11.875 1.00 96.44 94 LEU A O 1
ATOM 749 N N . GLY A 1 95 ? -17.328 7.214 11.819 1.00 96.25 95 GLY A N 1
ATOM 750 C CA . GLY A 1 95 ? -17.861 7.433 10.476 1.00 96.25 95 GLY A CA 1
ATOM 751 C C . GLY A 1 95 ? -17.103 6.678 9.375 1.00 96.25 95 GLY A C 1
ATOM 752 O O . GLY A 1 95 ? -16.357 5.740 9.648 1.00 96.25 95 GLY A O 1
ATOM 753 N N . PRO A 1 96 ? -17.311 7.034 8.097 1.00 97.50 96 PRO A N 1
ATOM 754 C CA . PRO A 1 96 ? -16.769 6.293 6.961 1.00 97.50 96 PRO A CA 1
ATOM 755 C C . PRO A 1 96 ? -15.240 6.180 6.962 1.00 97.50 96 PRO A C 1
ATOM 757 O O . PRO A 1 96 ? -14.533 7.077 7.416 1.00 97.50 96 PRO A O 1
ATOM 760 N N . GLU A 1 97 ? -14.719 5.114 6.351 1.00 97.19 97 GLU A N 1
ATOM 761 C CA . GLU A 1 97 ? -13.278 4.834 6.276 1.00 97.19 97 GLU A CA 1
ATOM 762 C C . GLU A 1 97 ? -12.450 6.028 5.784 1.00 97.19 97 GLU A C 1
ATOM 764 O O . GLU A 1 97 ? -11.448 6.372 6.403 1.00 97.19 97 GLU A O 1
ATOM 769 N N . LEU A 1 98 ? -12.875 6.697 4.708 1.00 96.25 98 LEU A N 1
ATOM 770 C CA . LEU A 1 98 ? -12.134 7.844 4.176 1.00 96.25 98 LEU A CA 1
ATOM 771 C C . LEU A 1 98 ? -12.005 8.972 5.204 1.00 96.25 98 LEU A C 1
ATOM 773 O O . LEU A 1 98 ? -10.935 9.563 5.313 1.00 96.25 98 LEU A O 1
ATOM 777 N N . GLN A 1 99 ? -13.049 9.215 5.998 1.00 96.06 99 GLN A N 1
ATOM 778 C CA . GLN A 1 99 ? -13.021 10.208 7.068 1.00 96.06 99 GLN A CA 1
ATOM 779 C C . GLN A 1 99 ? -12.034 9.786 8.165 1.00 96.06 99 GLN A C 1
ATOM 781 O O . GLN A 1 99 ? -11.204 10.586 8.595 1.00 96.06 99 GLN A O 1
ATOM 786 N N . ILE A 1 100 ? -12.045 8.508 8.562 1.00 96.62 100 ILE A N 1
ATOM 787 C CA . ILE A 1 100 ? -11.082 7.944 9.524 1.00 96.62 100 ILE A CA 1
ATOM 788 C C . ILE A 1 100 ? -9.648 8.075 9.013 1.00 96.62 100 ILE A C 1
ATOM 790 O O . ILE A 1 100 ? -8.745 8.365 9.795 1.00 96.62 100 ILE A O 1
ATOM 794 N N . LEU A 1 101 ? -9.407 7.881 7.719 1.00 95.88 101 LEU A N 1
ATOM 795 C CA . LEU A 1 101 ? -8.065 7.936 7.144 1.00 95.88 101 LEU A CA 1
ATOM 796 C C . LEU A 1 101 ? -7.574 9.363 6.887 1.00 95.88 101 LEU A C 1
ATOM 798 O O . LEU A 1 101 ? -6.367 9.580 6.956 1.00 95.88 101 LEU A O 1
ATOM 802 N N . LEU A 1 102 ? -8.460 10.329 6.633 1.00 93.31 102 LEU A N 1
ATOM 803 C CA . LEU A 1 102 ? -8.080 11.678 6.197 1.00 93.31 102 LEU A CA 1
ATOM 804 C C . LEU A 1 102 ? -8.314 12.763 7.249 1.00 93.31 102 LEU A C 1
ATOM 806 O O . LEU A 1 102 ? -7.424 13.586 7.461 1.00 93.31 102 LEU A O 1
ATOM 810 N N . ASP A 1 103 ? -9.474 12.748 7.903 1.00 93.31 103 ASP A N 1
ATOM 811 C CA . ASP A 1 103 ? -10.035 13.953 8.525 1.00 93.31 103 ASP A CA 1
ATOM 812 C C . ASP A 1 103 ? -10.199 13.842 10.043 1.00 93.31 103 ASP A C 1
ATOM 814 O O . ASP A 1 103 ? -10.104 14.851 10.731 1.00 93.31 103 ASP A O 1
ATOM 818 N N . ILE A 1 104 ? -10.423 12.638 10.589 1.00 96.19 104 ILE A N 1
ATOM 819 C CA . ILE A 1 104 ? -10.619 12.467 12.039 1.00 96.19 104 ILE A CA 1
ATOM 820 C C . ILE A 1 104 ? -9.379 12.922 12.810 1.00 96.19 104 ILE A C 1
ATOM 822 O O . ILE A 1 104 ? -8.256 12.519 12.487 1.00 96.19 104 ILE A O 1
ATOM 826 N N . ASP A 1 105 ? -9.589 13.692 13.872 1.00 95.44 105 ASP A N 1
ATOM 827 C CA . ASP A 1 105 ? -8.514 14.206 14.710 1.00 95.44 105 ASP A CA 1
ATOM 828 C C . ASP A 1 105 ? -7.803 13.102 15.502 1.00 95.44 105 ASP A C 1
ATOM 830 O O . ASP A 1 105 ? -8.394 12.130 15.982 1.00 95.44 105 ASP A O 1
ATOM 834 N N . GLU A 1 106 ? -6.504 13.294 15.736 1.00 95.44 106 GLU A N 1
ATOM 835 C CA . GLU A 1 106 ? -5.690 12.377 16.542 1.00 95.44 106 GLU A CA 1
ATOM 836 C C . GLU A 1 106 ? -6.260 12.180 17.957 1.00 95.44 106 GLU A C 1
ATOM 838 O O . GLU A 1 106 ? -6.228 11.073 18.499 1.00 95.44 106 GLU A O 1
ATOM 843 N N . ALA A 1 107 ? -6.814 13.237 18.556 1.00 96.12 107 ALA A N 1
ATOM 844 C CA . ALA A 1 107 ? -7.413 13.170 19.884 1.00 96.12 107 ALA A CA 1
ATOM 845 C C . ALA A 1 107 ? -8.664 12.278 19.922 1.00 96.12 107 ALA A C 1
ATOM 847 O O . ALA A 1 107 ? -8.911 11.625 20.935 1.00 96.12 107 ALA A O 1
ATOM 848 N N . GLU A 1 108 ? -9.446 12.228 18.843 1.00 95.81 108 GLU A N 1
ATOM 849 C CA . GLU A 1 108 ? -10.615 11.351 18.745 1.00 95.81 108 GLU A CA 1
ATOM 850 C C . GLU A 1 108 ? -10.200 9.901 18.510 1.00 95.81 108 GLU A C 1
ATOM 852 O O . GLU A 1 108 ? -10.682 9.009 19.211 1.00 95.81 108 GLU A O 1
ATOM 857 N N . LEU A 1 109 ? -9.223 9.670 17.624 1.00 95.50 109 LEU A N 1
ATOM 858 C CA . LEU A 1 109 ? -8.640 8.343 17.407 1.00 95.50 109 LEU A CA 1
ATOM 859 C C . LEU A 1 109 ? -8.127 7.736 18.718 1.00 95.50 109 LEU A C 1
ATOM 861 O O . LEU A 1 109 ? -8.445 6.589 19.028 1.00 95.50 109 LEU A O 1
ATOM 865 N N . LYS A 1 110 ? -7.393 8.510 19.527 1.00 96.38 110 LYS A N 1
ATOM 866 C CA . LYS A 1 110 ? -6.849 8.056 20.820 1.00 96.38 110 LYS A CA 1
ATOM 867 C C . LYS A 1 110 ? -7.915 7.665 21.843 1.00 96.38 110 LYS A C 1
ATOM 869 O O . LYS A 1 110 ? -7.636 6.834 22.701 1.00 96.38 110 LYS A O 1
ATOM 874 N N . LYS A 1 111 ? -9.114 8.255 21.782 1.00 95.81 111 LYS A N 1
ATOM 875 C CA . LYS A 1 111 ? -10.214 7.932 22.709 1.00 95.81 111 LYS A CA 1
ATOM 876 C C . LYS A 1 111 ? -10.830 6.571 22.415 1.00 95.81 111 LYS A C 1
ATOM 878 O O . LYS A 1 111 ? -11.267 5.895 23.341 1.00 95.81 111 LYS A O 1
ATOM 883 N N . VAL A 1 112 ? -10.910 6.195 21.138 1.00 95.12 112 VAL A N 1
ATOM 884 C CA . VAL A 1 112 ? -11.681 5.019 20.711 1.00 95.12 112 VAL A CA 1
ATOM 885 C C . VAL A 1 112 ? -10.821 3.856 20.246 1.00 95.12 112 VAL A C 1
ATOM 887 O O . VAL A 1 112 ? -11.309 2.728 20.264 1.00 95.12 112 VAL A O 1
ATOM 890 N N . ALA A 1 113 ? -9.583 4.089 19.812 1.00 94.81 113 ALA A N 1
ATOM 891 C CA . ALA A 1 113 ? -8.705 3.067 19.258 1.00 94.81 113 ALA A CA 1
ATOM 892 C C . ALA A 1 113 ? -7.530 2.754 20.206 1.00 94.81 113 ALA A C 1
ATOM 894 O O . ALA A 1 113 ? -6.955 3.666 20.803 1.00 94.81 113 ALA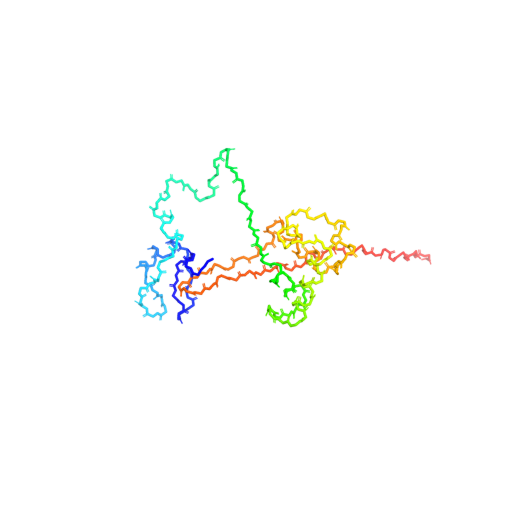 A O 1
ATOM 895 N N . PRO A 1 114 ? -7.117 1.480 20.322 1.00 94.25 114 PRO A N 1
ATOM 896 C CA . PRO A 1 114 ? -5.873 1.099 20.986 1.00 94.25 114 PRO A CA 1
ATOM 897 C C . PRO A 1 114 ? -4.638 1.780 20.384 1.00 94.25 114 PRO A C 1
ATOM 899 O O . PRO A 1 114 ? -4.627 2.133 19.202 1.00 94.25 114 PRO A O 1
ATOM 902 N N . GLN A 1 115 ? -3.561 1.871 21.176 1.00 93.56 115 GLN A N 1
ATOM 903 C CA . GLN A 1 115 ? -2.315 2.545 20.788 1.00 93.56 115 GLN A CA 1
ATOM 904 C C . GLN A 1 115 ? -1.776 2.127 19.422 1.00 93.56 115 GLN A C 1
ATOM 906 O O . GLN A 1 115 ? -1.519 2.985 18.578 1.00 93.56 115 GLN A O 1
ATOM 911 N N . LYS A 1 116 ? -1.667 0.817 19.186 1.00 93.56 116 LYS A N 1
ATOM 912 C CA . LYS A 1 116 ? -1.154 0.284 17.921 1.00 93.56 116 LYS A CA 1
ATOM 913 C C . LYS A 1 116 ? -1.962 0.790 16.720 1.00 93.56 116 LYS A C 1
ATOM 915 O O . LYS A 1 116 ? -1.376 1.190 15.723 1.00 93.56 116 LYS A O 1
ATOM 920 N N . ILE A 1 117 ? -3.291 0.835 16.828 1.00 95.12 117 ILE A N 1
ATOM 921 C CA . ILE A 1 117 ? -4.176 1.187 15.711 1.00 95.12 117 ILE A CA 1
ATOM 922 C C . ILE A 1 117 ? -4.064 2.668 15.358 1.00 95.12 117 ILE A C 1
ATOM 924 O O . ILE A 1 117 ? -3.790 2.994 14.202 1.00 95.12 117 ILE A O 1
ATOM 928 N N . TRP A 1 118 ? -4.234 3.576 16.327 1.00 95.31 118 TRP A N 1
ATOM 929 C CA . TRP A 1 118 ? -4.164 5.003 15.998 1.00 95.31 118 TRP A CA 1
ATOM 930 C C . TRP A 1 118 ? -2.762 5.404 15.538 1.00 95.31 118 TRP A C 1
ATOM 932 O O . TRP A 1 118 ? -2.641 6.211 14.620 1.00 95.31 118 TRP A O 1
ATOM 942 N N . GLN A 1 119 ? -1.700 4.804 16.089 1.00 94.56 119 GLN A N 1
ATOM 943 C CA . GLN A 1 119 ? -0.340 5.067 15.620 1.00 94.56 119 GLN A CA 1
ATOM 944 C C . GLN A 1 119 ? -0.145 4.634 14.163 1.00 94.56 119 GLN A C 1
ATOM 946 O O . GLN A 1 119 ? 0.422 5.404 13.388 1.00 94.56 119 GLN A O 1
ATOM 951 N N . ARG A 1 120 ? -0.648 3.455 13.765 1.00 93.25 120 ARG A N 1
ATOM 952 C CA . ARG A 1 120 ? -0.571 2.997 12.369 1.00 93.25 120 ARG A CA 1
ATOM 953 C C . ARG A 1 120 ? -1.359 3.887 11.410 1.00 93.25 120 ARG A C 1
ATOM 955 O O . ARG A 1 120 ? -0.843 4.222 10.348 1.00 93.25 120 ARG A O 1
ATOM 962 N N . ILE A 1 121 ? -2.556 4.339 11.792 1.00 94.81 121 ILE A N 1
ATOM 963 C CA . ILE A 1 121 ? -3.336 5.290 10.979 1.00 94.81 121 ILE A CA 1
ATOM 964 C C . ILE A 1 121 ? -2.538 6.584 10.759 1.00 94.81 121 ILE A C 1
ATOM 966 O O . ILE A 1 121 ? -2.403 7.046 9.626 1.00 94.81 121 ILE A O 1
ATOM 970 N N . LEU A 1 122 ? -1.952 7.153 11.818 1.00 93.75 122 LEU A N 1
ATOM 971 C CA . LEU A 1 122 ? -1.149 8.374 11.702 1.00 93.75 122 LEU A CA 1
ATOM 972 C C . LEU A 1 122 ? 0.131 8.170 10.880 1.00 93.75 122 LEU A C 1
ATOM 974 O O . LEU A 1 122 ? 0.542 9.073 10.159 1.00 93.75 122 LEU A O 1
ATOM 978 N N . GLN A 1 123 ? 0.755 6.999 10.975 1.00 92.25 123 GLN A N 1
ATOM 979 C CA . GLN A 1 123 ? 1.926 6.641 10.178 1.00 92.25 123 GLN A CA 1
ATOM 980 C C . GLN A 1 123 ? 1.599 6.612 8.680 1.00 92.25 123 GLN A C 1
ATOM 982 O O . GLN A 1 123 ? 2.330 7.188 7.876 1.00 92.25 123 GLN A O 1
ATOM 987 N N . VAL A 1 124 ? 0.458 6.023 8.304 1.00 92.19 124 VAL A N 1
ATOM 988 C CA . VAL A 1 124 ? -0.028 6.043 6.917 1.00 92.19 124 VAL A CA 1
ATOM 989 C C . VAL A 1 124 ? -0.314 7.470 6.455 1.00 92.19 124 VAL A C 1
ATOM 991 O O . VAL A 1 124 ? 0.116 7.850 5.369 1.00 92.19 124 VAL A O 1
ATOM 994 N N . ARG A 1 125 ? -0.958 8.299 7.290 1.00 92.44 125 ARG A N 1
ATOM 995 C CA . ARG A 1 125 ? -1.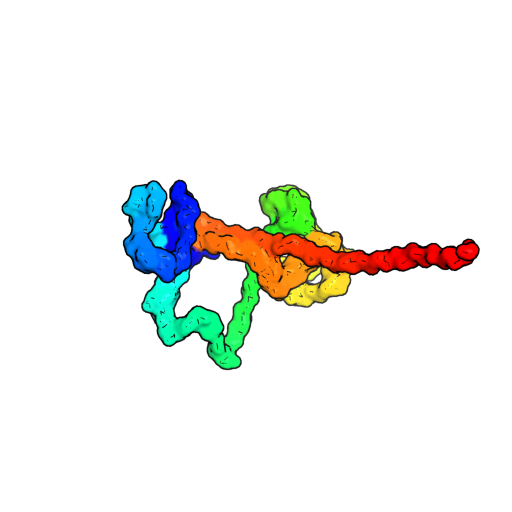202 9.722 6.979 1.00 92.44 125 ARG A CA 1
ATOM 996 C C . ARG A 1 125 ? 0.080 10.519 6.732 1.00 92.44 125 ARG A C 1
ATOM 998 O O . ARG A 1 125 ? 0.053 11.488 5.979 1.00 92.44 125 ARG A O 1
ATOM 1005 N N . ARG A 1 126 ? 1.184 10.127 7.372 1.00 91.75 126 ARG A N 1
ATOM 1006 C CA . ARG A 1 126 ? 2.517 10.722 7.202 1.00 91.75 126 ARG A CA 1
ATOM 1007 C C . ARG A 1 126 ? 3.323 10.117 6.047 1.00 91.75 126 ARG A C 1
ATOM 1009 O O . ARG A 1 126 ? 4.474 10.497 5.871 1.00 91.75 126 ARG A O 1
ATOM 1016 N N . GLU A 1 127 ? 2.741 9.195 5.278 1.00 88.94 127 GLU A N 1
ATOM 1017 C CA . GLU A 1 127 ? 3.423 8.431 4.222 1.00 88.94 127 GLU A CA 1
ATOM 1018 C C . GLU A 1 127 ? 4.657 7.654 4.734 1.00 88.94 127 GLU A C 1
ATOM 1020 O O . GLU A 1 127 ? 5.566 7.328 3.974 1.00 88.94 127 GLU A O 1
ATOM 1025 N N . GLU A 1 128 ? 4.688 7.300 6.024 1.00 90.38 128 GLU A N 1
ATOM 1026 C CA . GLU A 1 128 ? 5.780 6.552 6.668 1.00 90.38 128 GLU A CA 1
ATOM 1027 C C . GLU A 1 128 ? 5.636 5.030 6.438 1.00 90.38 128 GLU A C 1
ATOM 1029 O O . GLU A 1 128 ? 5.675 4.218 7.370 1.00 90.38 128 GLU A O 1
ATOM 1034 N N . VAL A 1 129 ? 5.446 4.640 5.176 1.00 88.44 129 VAL A N 1
ATOM 1035 C CA . VAL A 1 129 ? 5.179 3.263 4.737 1.00 88.44 129 VAL A CA 1
ATOM 1036 C C . VAL A 1 129 ? 6.241 2.774 3.760 1.00 88.44 129 VAL A C 1
ATOM 1038 O O . VAL A 1 129 ? 6.747 3.531 2.933 1.00 88.44 129 VAL A O 1
ATOM 1041 N N . GLU A 1 130 ? 6.558 1.486 3.819 1.00 88.06 130 GLU A N 1
ATOM 1042 C CA . GLU A 1 130 ? 7.410 0.835 2.830 1.00 88.06 130 GLU A CA 1
ATOM 1043 C C . GLU A 1 130 ? 6.535 0.179 1.764 1.00 88.06 130 GLU A C 1
ATOM 1045 O O . GLU A 1 130 ? 5.623 -0.592 2.070 1.00 88.06 130 GLU A O 1
ATOM 1050 N N . VAL A 1 131 ? 6.807 0.482 0.495 1.00 87.00 131 VAL A N 1
ATOM 1051 C CA . VAL A 1 131 ? 6.031 -0.042 -0.632 1.00 87.00 131 VAL A CA 1
ATOM 1052 C C . VAL A 1 131 ? 6.923 -0.901 -1.511 1.00 87.00 131 VAL A C 1
ATOM 1054 O O . VAL A 1 131 ? 7.790 -0.402 -2.225 1.00 87.00 131 VAL A O 1
ATOM 1057 N N . ALA A 1 132 ? 6.661 -2.205 -1.512 1.00 90.44 132 ALA A N 1
ATOM 1058 C CA . ALA A 1 132 ? 7.176 -3.102 -2.531 1.00 90.44 132 ALA A CA 1
ATOM 1059 C C . ALA A 1 132 ? 6.266 -3.005 -3.769 1.00 90.44 132 ALA A C 1
ATOM 1061 O O . ALA A 1 132 ? 5.064 -3.288 -3.668 1.00 90.44 132 ALA A O 1
ATOM 1062 N N . PRO A 1 133 ? 6.784 -2.611 -4.944 1.00 92.56 133 PRO A N 1
ATOM 1063 C CA . PRO A 1 133 ? 5.960 -2.416 -6.126 1.00 92.56 133 PRO A CA 1
ATOM 1064 C C . PRO A 1 133 ? 5.392 -3.745 -6.639 1.00 92.56 133 PRO A C 1
ATOM 1066 O O . PRO A 1 133 ? 6.008 -4.804 -6.531 1.00 92.56 133 PRO A O 1
ATOM 1069 N N . GLY A 1 134 ? 4.194 -3.683 -7.221 1.00 94.31 134 GLY A N 1
ATOM 1070 C CA . GLY A 1 134 ? 3.608 -4.826 -7.921 1.00 94.31 134 GLY A CA 1
ATOM 1071 C C . GLY A 1 134 ? 4.131 -4.943 -9.349 1.00 94.31 134 GLY A C 1
ATOM 1072 O O . GLY A 1 134 ? 4.472 -3.935 -9.974 1.00 94.31 134 GLY A O 1
ATOM 1073 N N . TYR A 1 135 ? 4.158 -6.166 -9.868 1.00 97.12 135 TYR A N 1
ATOM 1074 C CA . TYR A 1 135 ? 4.747 -6.524 -11.158 1.00 97.12 135 TYR A CA 1
ATOM 1075 C C . TYR A 1 135 ? 4.093 -7.790 -11.719 1.00 97.12 135 TYR A C 1
ATOM 1077 O O . TYR A 1 135 ? 3.673 -8.660 -10.958 1.00 97.12 135 TYR A O 1
ATOM 1085 N N . ASP A 1 136 ? 4.025 -7.906 -13.048 1.00 95.62 136 ASP A N 1
ATOM 1086 C CA . ASP A 1 136 ? 3.620 -9.128 -13.766 1.00 95.62 136 ASP A CA 1
ATOM 1087 C C . ASP A 1 136 ? 2.377 -9.852 -13.181 1.00 95.62 136 ASP A C 1
ATOM 1089 O O . ASP A 1 136 ? 2.338 -11.072 -13.007 1.00 95.62 136 ASP A O 1
ATOM 1093 N N . GLY A 1 137 ? 1.351 -9.077 -12.808 1.00 93.12 137 GLY A N 1
ATOM 1094 C CA . GLY A 1 137 ? 0.085 -9.584 -12.270 1.00 93.12 137 GLY A CA 1
ATOM 1095 C C . GLY A 1 137 ? 0.043 -9.745 -10.744 1.00 93.12 137 GLY A C 1
ATOM 1096 O O . GLY A 1 137 ? -1.029 -10.009 -10.193 1.00 93.12 137 GLY A O 1
ATOM 1097 N N . VAL A 1 138 ? 1.165 -9.549 -10.053 1.00 93.06 138 VAL A N 1
ATOM 1098 C CA . VAL A 1 138 ? 1.297 -9.603 -8.592 1.00 93.06 138 VAL A CA 1
ATOM 1099 C C . VAL A 1 138 ? 1.072 -8.208 -8.011 1.00 93.06 138 VAL A C 1
ATOM 1101 O O . VAL A 1 138 ? 1.694 -7.237 -8.440 1.00 93.06 138 VAL A O 1
ATOM 1104 N N . TYR A 1 139 ? 0.173 -8.081 -7.030 1.00 89.75 139 TYR A N 1
ATOM 1105 C CA . TYR A 1 139 ? 0.005 -6.817 -6.310 1.00 89.75 139 TYR A CA 1
ATOM 1106 C C . TYR A 1 139 ? 1.267 -6.456 -5.523 1.00 89.75 139 TYR A C 1
ATOM 1108 O O . TYR A 1 139 ? 1.964 -7.326 -5.003 1.00 89.75 139 TYR A O 1
ATOM 1116 N N . GLY A 1 140 ? 1.524 -5.151 -5.428 1.00 87.19 140 GLY A N 1
ATOM 1117 C CA . GLY A 1 140 ? 2.529 -4.631 -4.511 1.00 87.19 140 GLY A CA 1
ATOM 1118 C C . GLY A 1 140 ? 2.145 -4.922 -3.066 1.00 87.19 140 GLY A C 1
ATOM 1119 O O . GLY A 1 140 ? 0.977 -5.178 -2.769 1.00 87.19 140 GLY A O 1
ATOM 1120 N N . LYS A 1 141 ? 3.133 -4.884 -2.183 1.00 85.06 141 LYS A N 1
ATOM 1121 C CA . LYS A 1 141 ? 2.936 -5.075 -0.749 1.00 85.06 141 LYS A CA 1
ATOM 1122 C C . LYS A 1 141 ? 3.255 -3.784 -0.029 1.00 85.06 141 LYS A C 1
ATOM 1124 O O . LYS A 1 141 ? 4.214 -3.104 -0.385 1.00 85.06 141 LYS A O 1
ATOM 1129 N N . ILE A 1 142 ? 2.440 -3.476 0.964 1.00 83.62 142 ILE A N 1
ATOM 1130 C CA . ILE A 1 142 ? 2.647 -2.342 1.849 1.00 83.62 142 ILE A CA 1
ATOM 1131 C C . ILE A 1 142 ? 3.072 -2.928 3.185 1.00 83.62 142 ILE A C 1
ATOM 1133 O O . ILE A 1 142 ? 2.396 -3.808 3.710 1.00 83.62 142 ILE A O 1
ATOM 1137 N N . SER A 1 143 ? 4.202 -2.463 3.695 1.00 81.94 143 SER A N 1
ATOM 1138 C CA . SER A 1 143 ? 4.705 -2.818 5.014 1.00 81.94 143 SER A CA 1
ATOM 1139 C C . SER A 1 143 ? 4.765 -1.548 5.849 1.00 81.94 143 SER A C 1
ATOM 1141 O O . SER A 1 143 ? 5.302 -0.528 5.412 1.00 81.94 143 SER A O 1
ATOM 1143 N N . LEU A 1 144 ? 4.203 -1.582 7.054 1.00 79.81 144 LEU A N 1
ATOM 1144 C CA . LEU A 1 144 ? 4.293 -0.454 7.973 1.00 79.81 144 LEU A CA 1
ATOM 1145 C C . LEU A 1 144 ? 5.620 -0.554 8.729 1.00 79.81 144 LEU A C 1
ATOM 1147 O O . LEU A 1 144 ? 5.864 -1.533 9.438 1.00 79.81 144 LEU A O 1
ATOM 1151 N N . SER A 1 145 ? 6.486 0.452 8.568 1.00 71.69 145 SER A N 1
ATOM 1152 C CA . SER A 1 145 ? 7.810 0.466 9.210 1.00 71.69 145 SER A CA 1
ATOM 1153 C C . SER A 1 145 ? 7.677 0.310 10.734 1.00 71.69 145 SER A C 1
ATOM 1155 O O . SER A 1 145 ? 6.672 0.757 11.291 1.00 71.69 145 SER A O 1
ATOM 1157 N N . PRO A 1 146 ? 8.618 -0.347 11.437 1.00 72.00 146 PRO A N 1
ATOM 1158 C CA . PRO A 1 146 ? 8.502 -0.575 12.878 1.00 72.00 146 PRO A CA 1
ATOM 1159 C C . PRO A 1 146 ? 8.251 0.727 13.647 1.00 72.00 146 PRO A C 1
ATOM 1161 O O . PRO A 1 146 ? 8.737 1.787 13.247 1.00 72.00 146 PRO A O 1
ATOM 1164 N N . PHE A 1 147 ? 7.516 0.659 14.762 1.00 62.06 147 PHE A N 1
ATOM 1165 C CA . PHE A 1 147 ? 7.362 1.822 15.636 1.00 62.06 147 PHE A CA 1
ATOM 1166 C C . PHE A 1 147 ? 8.748 2.344 16.024 1.00 62.06 147 PHE A C 1
ATOM 1168 O O . PHE A 1 147 ? 9.565 1.595 16.560 1.00 62.06 147 PHE A O 1
ATOM 1175 N N . LYS A 1 148 ? 9.019 3.627 15.756 1.00 53.72 148 LYS A N 1
ATOM 1176 C CA . LYS A 1 148 ? 10.204 4.294 16.300 1.00 53.72 148 LYS A CA 1
ATOM 1177 C C . LYS A 1 148 ? 10.061 4.262 17.822 1.00 53.72 148 LYS A C 1
ATOM 1179 O O . LYS A 1 148 ? 9.152 4.884 18.364 1.00 53.72 148 LYS A O 1
ATOM 1184 N N . THR A 1 149 ? 10.905 3.495 18.503 1.00 40.28 149 THR A N 1
ATOM 1185 C CA . THR A 1 149 ? 10.967 3.495 19.963 1.00 40.28 149 THR A CA 1
ATOM 1186 C C . THR A 1 149 ? 11.458 4.869 20.399 1.00 40.28 149 THR A C 1
ATOM 1188 O O . THR A 1 149 ? 12.598 5.237 20.118 1.00 40.28 149 THR A O 1
ATOM 1191 N N . GLU A 1 150 ? 10.611 5.647 21.070 1.00 40.19 150 GLU A N 1
ATOM 1192 C CA . GLU A 1 150 ? 11.114 6.777 21.845 1.00 40.19 150 GLU A CA 1
ATOM 1193 C C . GLU A 1 150 ? 12.052 6.213 22.925 1.00 40.19 150 GLU A C 1
ATOM 1195 O O . GLU A 1 150 ? 11.689 5.233 23.590 1.00 40.19 150 GLU A O 1
ATOM 1200 N N . PRO A 1 151 ? 13.270 6.758 23.097 1.00 38.25 151 PRO A N 1
ATOM 1201 C CA . PRO A 1 151 ? 14.116 6.361 24.209 1.00 38.25 151 PRO A CA 1
ATOM 1202 C C . PRO A 1 151 ? 13.364 6.670 25.504 1.00 38.25 151 PRO A C 1
ATOM 1204 O O . PRO A 1 151 ? 13.015 7.819 25.773 1.00 38.25 151 PRO A O 1
ATOM 1207 N N . GLN A 1 152 ? 13.085 5.634 26.298 1.00 38.06 152 GLN A N 1
ATOM 1208 C CA . GLN A 1 152 ? 12.525 5.831 27.630 1.00 38.06 152 GLN A CA 1
ATOM 1209 C C . GLN A 1 152 ? 13.500 6.698 28.439 1.00 38.06 152 GLN A C 1
ATOM 1211 O O . GLN A 1 152 ? 14.704 6.418 28.411 1.00 38.06 152 GLN A O 1
ATOM 1216 N N . PRO A 1 153 ? 13.027 7.730 29.163 1.00 42.12 153 PRO A N 1
ATOM 1217 C CA . PRO A 1 153 ? 13.876 8.465 30.084 1.00 42.12 153 PRO A CA 1
ATOM 1218 C C . PRO A 1 153 ? 14.467 7.471 31.083 1.00 42.12 153 PRO A C 1
ATOM 1220 O O . PRO A 1 153 ? 13.735 6.852 31.858 1.00 42.12 153 PRO A O 1
ATOM 1223 N N . GLN A 1 154 ? 15.786 7.280 31.040 1.00 44.62 154 GLN A N 1
ATOM 1224 C CA . GLN A 1 154 ? 16.487 6.536 32.077 1.00 44.62 154 GLN A CA 1
ATOM 1225 C C . GLN A 1 154 ? 16.236 7.269 33.393 1.00 44.62 154 GLN A C 1
ATOM 1227 O O . GLN A 1 154 ? 16.648 8.417 33.562 1.00 44.62 154 GLN A O 1
ATOM 1232 N N . ALA A 1 155 ? 15.521 6.621 34.310 1.00 43.19 155 ALA A N 1
ATOM 1233 C CA . ALA A 1 155 ? 15.437 7.087 35.679 1.00 43.19 155 ALA A CA 1
ATOM 1234 C C . ALA A 1 155 ? 16.872 7.164 36.220 1.00 43.19 155 ALA A C 1
ATOM 1236 O O . ALA A 1 155 ? 17.543 6.137 36.330 1.00 43.19 155 ALA A O 1
ATOM 1237 N N . LEU A 1 156 ? 17.355 8.376 36.516 1.00 45.91 156 LEU A N 1
ATOM 1238 C CA . LEU A 1 156 ? 18.585 8.559 37.278 1.00 45.91 156 LEU A CA 1
ATOM 1239 C C . LEU A 1 156 ? 18.358 7.917 38.651 1.00 45.91 156 LEU A C 1
ATOM 1241 O O . LEU A 1 156 ? 17.719 8.500 39.527 1.00 45.91 156 LEU A O 1
ATOM 1245 N N . ALA A 1 157 ? 18.862 6.699 38.827 1.00 42.19 157 ALA A N 1
ATOM 1246 C CA . ALA A 1 157 ? 19.061 6.125 40.142 1.00 42.19 157 ALA A CA 1
ATOM 1247 C C . ALA A 1 157 ? 20.140 6.969 40.830 1.00 42.19 157 ALA A C 1
ATOM 1249 O O . ALA A 1 157 ? 21.334 6.812 40.585 1.00 42.19 157 ALA A O 1
ATOM 1250 N N . GLY A 1 158 ? 19.696 7.933 41.634 1.00 47.94 158 GLY A N 1
ATOM 1251 C CA . GLY A 1 158 ? 20.560 8.636 42.561 1.00 47.94 158 GLY A CA 1
ATOM 1252 C C . GLY A 1 158 ? 21.083 7.646 43.593 1.00 47.94 158 GLY A C 1
ATOM 1253 O O . GLY A 1 158 ? 20.320 7.150 44.419 1.00 47.94 158 GLY A O 1
ATOM 1254 N N . GLN A 1 159 ? 22.383 7.386 43.560 1.00 45.50 159 GLN A N 1
ATOM 1255 C CA . GLN A 1 159 ? 23.119 6.916 44.721 1.00 45.50 159 GLN A CA 1
ATOM 1256 C C . GLN A 1 159 ? 24.138 7.998 45.068 1.00 45.50 159 GLN A C 1
ATOM 1258 O O . GLN A 1 159 ? 25.120 8.221 44.368 1.00 45.50 159 GLN A O 1
ATOM 1263 N N . LEU A 1 160 ? 23.794 8.743 46.117 1.00 47.62 160 LEU A N 1
ATOM 1264 C CA . LEU A 1 160 ? 24.712 9.557 46.895 1.00 47.62 160 LEU A CA 1
ATOM 1265 C C . LEU A 1 160 ? 25.669 8.597 47.605 1.00 47.62 160 LEU A C 1
ATOM 1267 O O . LEU A 1 160 ? 25.265 7.938 48.563 1.00 47.62 160 LEU A O 1
ATOM 1271 N N . ASP A 1 161 ? 26.917 8.540 47.151 1.00 41.38 161 ASP A N 1
ATOM 1272 C CA . ASP A 1 161 ? 28.007 7.987 47.946 1.00 41.38 161 ASP A CA 1
ATOM 1273 C C . ASP A 1 161 ? 28.337 8.983 49.066 1.00 41.38 161 ASP A C 1
ATOM 1275 O O . ASP A 1 161 ? 29.002 10.001 48.874 1.00 41.38 161 ASP A O 1
ATOM 1279 N N . LEU A 1 162 ? 27.793 8.701 50.247 1.00 43.38 162 LEU A N 1
ATOM 1280 C CA . LEU A 1 162 ? 28.319 9.152 51.527 1.00 43.38 162 LEU A CA 1
ATOM 1281 C C . LEU A 1 162 ? 29.190 8.011 52.055 1.00 43.38 162 LEU A C 1
ATOM 1283 O O . LEU A 1 162 ? 28.637 7.020 52.531 1.00 43.38 162 LEU A O 1
ATOM 1287 N N . LEU A 1 163 ? 30.513 8.160 51.925 1.00 40.62 163 LEU A N 1
ATOM 1288 C CA . LEU A 1 163 ? 31.566 7.806 52.894 1.00 40.62 163 LEU A CA 1
ATOM 1289 C C . LEU A 1 163 ? 32.950 8.128 52.315 1.00 40.62 163 LEU A C 1
ATOM 1291 O O . LEU A 1 163 ? 33.273 7.619 51.221 1.00 40.62 163 LEU A O 1
#

Foldseek 3Di:
DQQAFKADVVLPDTDHLVVCVVVVQADPPPRDGIHHGPRNVCVVPDPDDPPDDDPPDDDDQDADFLQVLQCQLVVHDRPDPVSVVVVVQCCVQQNDRVCLLAPDDLVSCPVRDDPSRSVSSVCSRVVQWDWAPHRDRGHIDIHRPDPDDDPDPPPPPDDDDDD

Radius of gyration: 22.15 Å; chains: 1; bounding box: 51×43×75 Å

Secondary structure (DSSP, 8-state):
-TTSBEEEGGGTEEE-HHHHHHTTTB-TTTSPBPBP-HHHHHHHH-SS-TT---TTPPPP-----HHHHHHHHTT--TT-HHHHHHHHHHHHHH-SHHHHHHTS-HHHHHHHS-HHHHHHHHHHHTT-EEEEPPBTTBPPEEEEPPP--PPP-----------

pLDDT: mean 88.37, std 15.6, range [38.06, 98.06]